Protein AF-A0A447T9P2-F1 (afdb_monomer)

Organism: Chromobacterium violaceum (NCBI:txid536)

Secondary structure (DSSP, 8-state):
-HHHHHHHHHHHHHHH-HHHHHHHHHHH-TT--HHHHHHHHHHHHHHHHHHHHHHHHHHHHHHHHTT--HHHHHHHHHHHHHHHHHHHHH---------THHHHHTTS-----S-TTTHHHH---PPPP-

pLDDT: mean 77.53, std 21.06, range [37.56, 96.88]

Structure (mmCIF, N/CA/C/O backbone):
data_AF-A0A447T9P2-F1
#
_entry.id   AF-A0A447T9P2-F1
#
loop_
_atom_site.group_PDB
_atom_site.id
_atom_site.type_symbol
_atom_site.label_atom_id
_atom_site.label_alt_id
_atom_site.label_comp_id
_atom_site.label_asym_id
_atom_site.label_entity_id
_atom_site.label_seq_id
_atom_site.pdbx_PDB_ins_code
_atom_site.Cartn_x
_atom_site.Cartn_y
_atom_site.Cartn_z
_atom_site.occupancy
_atom_site.B_iso_or_equiv
_atom_site.auth_seq_id
_atom_site.auth_comp_id
_atom_site.auth_asym_id
_atom_site.auth_atom_id
_atom_site.pdbx_PDB_model_num
ATOM 1 N N . MET A 1 1 ? 19.357 15.518 -4.135 1.00 68.50 1 MET A N 1
ATOM 2 C CA . MET A 1 1 ? 19.076 14.566 -3.040 1.00 68.50 1 MET A CA 1
ATOM 3 C C . MET A 1 1 ? 17.792 14.921 -2.290 1.00 68.50 1 MET A C 1
ATOM 5 O O . MET A 1 1 ? 16.886 14.104 -2.285 1.00 68.50 1 MET A O 1
ATOM 9 N N . GLU A 1 2 ? 17.640 16.134 -1.742 1.00 80.88 2 GLU A N 1
ATOM 10 C CA . GLU A 1 2 ? 16.427 16.513 -0.979 1.00 80.88 2 GLU A CA 1
ATOM 11 C C . GLU A 1 2 ? 15.119 16.446 -1.792 1.00 80.88 2 GLU A C 1
ATOM 13 O O . GLU A 1 2 ? 14.130 15.869 -1.343 1.00 80.88 2 GLU A O 1
ATOM 18 N N . ILE A 1 3 ? 15.126 16.951 -3.032 1.00 89.94 3 ILE A N 1
ATOM 19 C CA . ILE A 1 3 ? 13.946 16.941 -3.921 1.00 89.94 3 ILE A CA 1
ATOM 20 C C . ILE A 1 3 ? 13.493 15.511 -4.263 1.00 89.94 3 ILE A C 1
ATOM 22 O O . ILE A 1 3 ? 12.313 15.255 -4.489 1.00 89.94 3 ILE A O 1
ATOM 26 N N . GLU A 1 4 ? 14.424 14.564 -4.310 1.00 89.44 4 GLU A N 1
ATOM 27 C CA . GLU A 1 4 ? 14.151 13.183 -4.712 1.00 89.44 4 GLU A CA 1
ATOM 28 C C . GLU A 1 4 ? 13.461 12.398 -3.598 1.00 89.44 4 GLU A C 1
ATOM 30 O O . GLU A 1 4 ? 12.460 11.725 -3.836 1.00 89.44 4 GLU A O 1
ATOM 35 N N . ILE A 1 5 ? 13.909 12.604 -2.358 1.00 89.12 5 ILE A N 1
ATOM 36 C CA . ILE A 1 5 ? 13.244 12.077 -1.163 1.00 89.12 5 ILE A CA 1
ATOM 37 C C . ILE A 1 5 ? 11.827 12.649 -1.054 1.00 89.12 5 ILE A C 1
ATOM 39 O O . ILE A 1 5 ? 10.884 11.899 -0.808 1.00 89.12 5 ILE A O 1
ATOM 43 N N . ALA A 1 6 ? 11.649 13.951 -1.307 1.00 93.19 6 ALA A N 1
ATOM 44 C CA . ALA A 1 6 ? 10.330 14.577 -1.293 1.00 93.19 6 ALA A CA 1
ATOM 45 C C . ALA A 1 6 ? 9.382 13.965 -2.340 1.00 93.19 6 ALA A C 1
ATOM 47 O O . ALA A 1 6 ? 8.230 13.673 -2.028 1.00 93.19 6 ALA A O 1
ATOM 48 N N . LYS A 1 7 ? 9.862 13.703 -3.564 1.00 91.50 7 LYS A N 1
ATOM 49 C CA . LYS A 1 7 ? 9.068 13.043 -4.615 1.00 91.50 7 LYS A CA 1
ATOM 50 C C . LYS A 1 7 ? 8.628 11.638 -4.210 1.00 91.50 7 LYS A C 1
ATOM 52 O O . LYS A 1 7 ? 7.454 11.310 -4.363 1.00 91.50 7 LYS A O 1
ATOM 57 N N . ILE A 1 8 ? 9.544 10.829 -3.674 1.00 89.69 8 ILE A N 1
ATOM 58 C CA . ILE A 1 8 ? 9.236 9.470 -3.205 1.00 89.69 8 ILE A CA 1
ATOM 59 C C . ILE A 1 8 ? 8.226 9.523 -2.055 1.00 89.69 8 ILE A C 1
ATOM 61 O O . ILE A 1 8 ? 7.257 8.768 -2.048 1.00 89.69 8 ILE A O 1
ATOM 65 N N . PHE A 1 9 ? 8.406 10.449 -1.114 1.00 89.94 9 PHE A N 1
ATOM 66 C CA . PHE A 1 9 ? 7.490 10.633 0.005 1.00 89.94 9 PHE A CA 1
ATOM 67 C C . PHE A 1 9 ? 6.081 11.023 -0.456 1.00 89.94 9 PHE A C 1
ATOM 69 O O . PHE A 1 9 ? 5.102 10.415 -0.025 1.00 89.94 9 PHE A O 1
ATOM 76 N N . ILE A 1 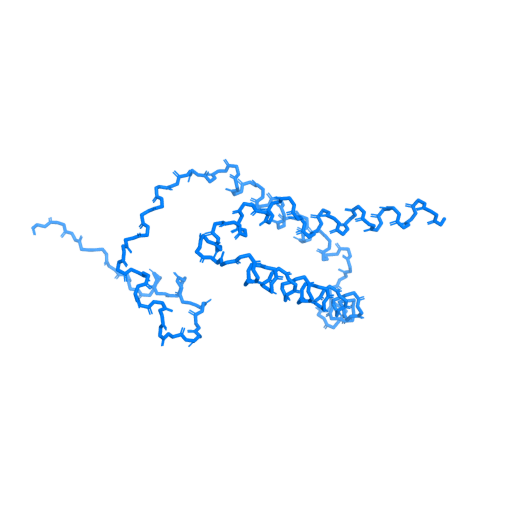10 ? 5.967 11.990 -1.371 1.00 92.88 10 ILE A N 1
ATOM 77 C CA . ILE A 1 10 ? 4.680 12.406 -1.944 1.00 92.88 10 ILE A CA 1
ATOM 78 C C . ILE A 1 10 ? 4.031 11.239 -2.697 1.00 92.88 10 ILE A C 1
ATOM 80 O O . ILE A 1 10 ? 2.844 10.981 -2.507 1.00 92.88 10 ILE A O 1
ATOM 84 N N . ALA A 1 11 ? 4.796 10.498 -3.504 1.00 89.62 11 ALA A N 1
ATOM 85 C CA . ALA A 1 11 ? 4.290 9.331 -4.221 1.00 89.62 11 ALA A CA 1
ATOM 86 C C . ALA A 1 11 ? 3.751 8.256 -3.263 1.00 89.62 11 ALA A C 1
ATOM 88 O O . ALA A 1 11 ? 2.660 7.732 -3.483 1.00 89.62 11 ALA A O 1
ATOM 89 N N . LEU A 1 12 ? 4.464 7.973 -2.168 1.00 90.06 12 LEU A N 1
ATOM 90 C CA . LEU A 1 12 ? 4.006 7.047 -1.130 1.00 90.06 12 LEU A CA 1
ATOM 91 C C . LEU A 1 12 ? 2.749 7.551 -0.410 1.00 90.06 12 LEU A C 1
ATOM 93 O O . LEU A 1 12 ? 1.845 6.759 -0.153 1.00 90.06 12 LEU A O 1
ATOM 97 N N . LEU A 1 13 ? 2.655 8.851 -0.117 1.00 90.31 13 LEU A N 1
ATOM 98 C CA . LEU A 1 13 ? 1.470 9.444 0.508 1.00 90.31 13 LEU A CA 1
ATOM 99 C C . LEU A 1 13 ? 0.230 9.278 -0.381 1.00 90.31 13 LEU A C 1
ATOM 101 O O . LEU A 1 13 ? -0.830 8.881 0.104 1.00 90.31 13 LEU A O 1
ATOM 105 N N . VAL A 1 14 ? 0.377 9.549 -1.679 1.00 89.25 14 VAL A N 1
ATOM 106 C CA . VAL A 1 14 ? -0.690 9.370 -2.671 1.00 89.25 14 VAL A CA 1
ATOM 107 C C . VAL A 1 14 ? -1.067 7.893 -2.802 1.00 89.25 14 VAL A C 1
ATOM 109 O O . VAL A 1 14 ? -2.252 7.574 -2.814 1.00 89.25 14 VAL A O 1
ATOM 112 N N . LEU A 1 15 ? -0.079 6.994 -2.839 1.00 86.50 15 LEU A N 1
ATOM 113 C CA . LEU A 1 15 ? -0.289 5.550 -2.963 1.00 86.50 15 LEU A CA 1
ATOM 114 C C . LEU A 1 15 ? -1.042 4.958 -1.763 1.00 86.50 15 LEU A C 1
ATOM 116 O O . LEU A 1 15 ? -1.974 4.181 -1.943 1.00 86.50 15 LEU A O 1
ATOM 120 N N . VAL A 1 16 ? -0.639 5.312 -0.540 1.00 90.06 16 VAL A N 1
ATOM 121 C CA . VAL A 1 16 ? -1.263 4.804 0.694 1.00 90.06 16 VAL A CA 1
ATOM 122 C C . VAL A 1 16 ? -2.623 5.455 0.943 1.00 90.06 16 VAL A C 1
ATOM 124 O O . VAL A 1 16 ? -3.490 4.841 1.560 1.00 90.06 16 VAL A O 1
ATOM 127 N N . ASN A 1 17 ? -2.819 6.689 0.467 1.00 90.94 17 ASN A N 1
ATOM 128 C CA . ASN A 1 17 ? -4.040 7.472 0.641 1.00 90.94 17 ASN A CA 1
ATOM 129 C C . ASN A 1 17 ? -4.561 7.467 2.099 1.00 90.94 17 ASN A C 1
ATOM 131 O O . ASN A 1 17 ? -5.692 7.043 2.371 1.00 90.94 17 ASN A O 1
ATOM 135 N N . PRO A 1 18 ? -3.759 7.948 3.070 1.00 88.44 18 PRO A N 1
ATOM 136 C CA . PRO A 1 18 ? -4.153 7.926 4.476 1.00 88.44 18 PRO A CA 1
ATOM 137 C C . PRO A 1 18 ? -5.428 8.740 4.730 1.00 88.44 18 PRO A C 1
ATOM 139 O O . PRO A 1 18 ? -6.232 8.360 5.575 1.00 88.44 18 PRO A O 1
ATOM 142 N N . LEU A 1 19 ? -5.653 9.823 3.975 1.00 89.06 19 LEU A N 1
ATOM 143 C CA . LEU A 1 19 ? -6.845 10.663 4.115 1.00 89.06 19 LEU A CA 1
ATOM 144 C C . LEU A 1 19 ? -8.125 9.919 3.719 1.00 89.06 19 LEU A C 1
ATOM 146 O O . LEU A 1 19 ? -9.110 9.979 4.452 1.00 89.06 19 LEU A O 1
ATOM 150 N N . GLY A 1 20 ? -8.103 9.171 2.611 1.00 85.94 20 GLY A N 1
ATOM 151 C CA . GLY A 1 20 ? -9.224 8.319 2.208 1.00 85.94 20 GLY A CA 1
ATOM 152 C C . GLY A 1 20 ? -9.455 7.139 3.156 1.00 85.94 20 GLY A C 1
ATOM 153 O O . GLY A 1 20 ? -10.591 6.706 3.338 1.00 85.94 20 GLY A O 1
ATOM 154 N N . ALA A 1 21 ? -8.400 6.653 3.815 1.00 88.06 21 ALA A N 1
ATOM 155 C CA . ALA A 1 21 ? -8.497 5.554 4.769 1.00 88.06 21 ALA A CA 1
ATOM 156 C C . ALA A 1 21 ? -9.167 5.951 6.098 1.00 88.06 21 ALA A C 1
ATOM 158 O O . ALA A 1 21 ? -9.779 5.096 6.732 1.00 88.06 21 ALA A O 1
ATOM 159 N N . ILE A 1 22 ? -9.101 7.221 6.524 1.00 90.31 22 ILE A N 1
ATOM 160 C CA . ILE A 1 22 ? -9.685 7.692 7.796 1.00 90.31 22 ILE A CA 1
ATOM 161 C C . ILE A 1 22 ? -11.194 7.398 7.919 1.00 90.31 22 ILE A C 1
ATOM 163 O O . ILE A 1 22 ? -11.576 6.756 8.901 1.00 90.31 22 ILE A O 1
ATOM 167 N N . PRO A 1 23 ? -12.076 7.829 6.992 1.00 86.56 23 PRO A N 1
ATOM 168 C CA . PRO A 1 23 ? -13.513 7.582 7.124 1.00 86.56 23 PRO A CA 1
ATOM 169 C C . PRO A 1 23 ? -13.854 6.089 7.059 1.00 86.56 23 PRO A C 1
ATOM 171 O O . PRO A 1 23 ? -14.705 5.624 7.816 1.00 86.56 23 PRO A O 1
ATOM 174 N N . ILE A 1 24 ? -13.143 5.322 6.224 1.00 87.25 24 ILE A N 1
ATOM 175 C CA . ILE A 1 24 ? -13.287 3.862 6.147 1.00 87.25 24 ILE A CA 1
ATOM 176 C C . ILE A 1 24 ? -12.917 3.241 7.496 1.00 87.25 24 ILE A C 1
ATOM 178 O O . ILE A 1 24 ? -13.702 2.488 8.066 1.00 87.25 24 ILE A O 1
ATOM 182 N N . PHE A 1 25 ? -11.768 3.614 8.054 1.00 88.31 25 PHE A N 1
ATOM 183 C CA . PHE A 1 25 ? -11.298 3.128 9.344 1.00 88.31 25 PHE A CA 1
ATOM 184 C C . PHE A 1 25 ? -12.294 3.441 10.467 1.00 88.31 25 PHE A C 1
ATOM 186 O O . PHE A 1 25 ? -12.669 2.542 11.212 1.00 88.31 25 PHE A O 1
A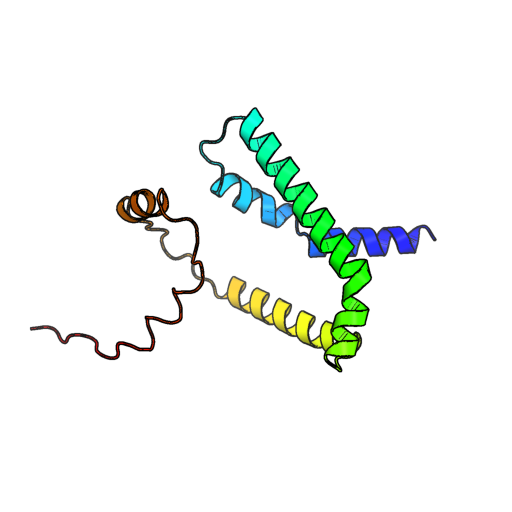TOM 193 N N . ILE A 1 26 ? -12.796 4.680 10.543 1.00 88.00 26 ILE A N 1
ATOM 194 C CA . ILE A 1 26 ? -13.815 5.075 11.529 1.00 88.00 26 ILE A CA 1
ATOM 195 C C . ILE A 1 26 ? -15.090 4.233 11.368 1.00 88.00 26 ILE A C 1
ATOM 197 O O . ILE A 1 26 ? -15.641 3.773 12.367 1.00 88.00 26 ILE A O 1
ATOM 201 N N . SER A 1 27 ? -15.534 3.988 10.130 1.00 87.50 27 SER A N 1
ATOM 202 C CA . SER A 1 27 ? -16.730 3.178 9.852 1.00 87.50 27 SER A CA 1
ATOM 203 C C . SER A 1 27 ? -16.575 1.699 10.231 1.00 87.50 27 SER A C 1
ATOM 205 O O . SER A 1 27 ? -17.565 1.046 10.559 1.00 87.50 27 SER A O 1
ATOM 207 N N . LEU A 1 28 ? -15.341 1.183 10.218 1.00 85.50 28 LEU A N 1
ATOM 208 C CA . LEU A 1 28 ? -15.007 -0.202 10.560 1.00 85.50 28 LEU A CA 1
ATOM 209 C C . LEU A 1 28 ? -14.711 -0.399 12.052 1.00 85.50 28 LEU A C 1
ATOM 211 O O . LEU A 1 28 ? -14.781 -1.526 12.537 1.00 85.50 28 LEU A O 1
ATOM 215 N N . THR A 1 29 ? -14.432 0.673 12.800 1.00 89.81 29 THR A N 1
ATOM 216 C CA . THR A 1 29 ? -14.177 0.620 14.249 1.00 89.81 29 THR A CA 1
ATOM 217 C C . THR A 1 29 ? -15.198 1.412 15.089 1.00 89.81 29 THR A C 1
ATOM 219 O O . THR A 1 29 ? -14.779 2.163 15.972 1.00 89.81 29 THR A O 1
ATOM 222 N N . PRO A 1 30 ? -16.526 1.291 14.871 1.00 85.31 30 PRO A N 1
ATOM 223 C CA . PRO A 1 30 ? -17.516 2.120 15.568 1.00 85.31 30 PRO A CA 1
ATOM 224 C C . PRO A 1 30 ? -17.623 1.809 17.069 1.00 85.31 30 PRO A C 1
ATOM 226 O O . PRO A 1 30 ? -17.964 2.691 17.848 1.00 85.31 30 PRO A O 1
ATOM 229 N N . ASN A 1 31 ? -17.301 0.575 17.473 1.00 87.44 31 ASN A N 1
ATOM 230 C CA . ASN A 1 31 ? -17.429 0.095 18.855 1.00 87.44 31 ASN A CA 1
ATOM 231 C C . ASN A 1 31 ? -16.076 -0.176 19.537 1.00 87.44 31 ASN A C 1
ATOM 233 O O . ASN A 1 31 ? -16.052 -0.662 20.663 1.00 87.44 31 ASN A O 1
ATOM 237 N N . ALA A 1 32 ? -14.955 0.096 18.863 1.00 87.06 32 ALA A N 1
ATOM 238 C CA . ALA A 1 32 ? -13.633 -0.177 19.418 1.00 87.06 32 ALA A CA 1
ATOM 239 C C . ALA A 1 32 ? -13.268 0.877 20.475 1.00 87.06 32 ALA A C 1
ATOM 241 O O . ALA A 1 32 ? -13.340 2.083 20.215 1.00 87.06 32 ALA A O 1
ATOM 242 N N . GLY A 1 33 ? -12.813 0.428 21.648 1.00 91.94 33 GLY A N 1
ATOM 243 C CA . GLY A 1 33 ? -12.229 1.316 22.656 1.00 91.94 33 GLY A CA 1
ATOM 244 C C . GLY A 1 33 ? -10.950 2.001 22.148 1.00 91.94 33 GLY A C 1
ATOM 245 O O . GLY A 1 33 ? -10.353 1.576 21.158 1.00 91.94 33 GLY A O 1
ATOM 246 N N . GLN A 1 34 ? -10.483 3.057 22.827 1.00 90.44 34 GLN A N 1
ATOM 247 C CA . GLN A 1 34 ? -9.287 3.802 22.387 1.00 90.44 34 GLN A CA 1
ATOM 248 C C . GLN A 1 34 ? -8.035 2.918 22.259 1.00 90.44 34 GLN A C 1
ATOM 250 O O . GLN A 1 34 ? -7.268 3.056 21.304 1.00 90.44 34 GLN A O 1
ATOM 255 N N . GLU A 1 35 ? -7.840 1.996 23.202 1.00 92.00 35 GLU A N 1
ATOM 256 C CA . GLU A 1 35 ? -6.695 1.085 23.207 1.00 92.00 35 GLU A CA 1
ATOM 257 C C . GLU A 1 35 ? -6.757 0.082 22.046 1.00 92.00 35 GLU A C 1
ATOM 259 O O . GLU A 1 35 ? -5.784 -0.088 21.307 1.00 92.00 35 GLU A O 1
ATOM 264 N N . GLU A 1 36 ? -7.928 -0.515 21.820 1.00 90.44 36 GLU A N 1
ATOM 265 C CA . GLU A 1 36 ? -8.164 -1.446 20.718 1.00 90.44 36 GLU A CA 1
ATOM 266 C C . GLU A 1 36 ? -8.008 -0.755 19.361 1.00 90.44 36 GLU A C 1
ATOM 268 O O . GLU A 1 36 ? -7.296 -1.246 18.486 1.00 90.44 36 GLU A O 1
ATOM 273 N N . ARG A 1 37 ? -8.567 0.449 19.207 1.00 91.38 37 ARG A N 1
ATOM 274 C CA . ARG A 1 37 ? -8.425 1.260 17.994 1.00 91.38 37 ARG A CA 1
ATOM 275 C C . ARG A 1 37 ? -6.959 1.580 17.690 1.00 91.38 37 ARG A C 1
ATOM 277 O O . ARG A 1 37 ? -6.543 1.505 16.532 1.00 91.38 37 ARG A O 1
ATOM 284 N N . ARG A 1 38 ? -6.147 1.888 18.710 1.00 92.44 38 ARG A N 1
ATOM 285 C CA . ARG A 1 38 ? -4.699 2.116 18.553 1.00 92.44 38 ARG A CA 1
ATOM 286 C C . ARG A 1 38 ? -3.959 0.835 18.168 1.00 92.44 38 ARG A C 1
ATOM 288 O O 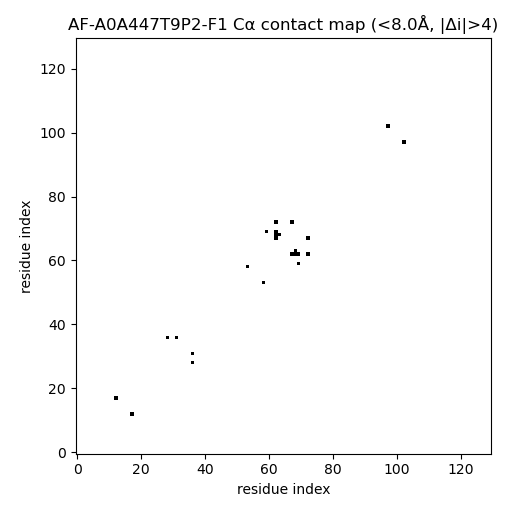. ARG A 1 38 ? -3.051 0.891 17.338 1.00 92.44 38 ARG A O 1
ATOM 295 N N . LYS A 1 39 ? -4.349 -0.309 18.737 1.00 93.56 39 LYS A N 1
ATOM 296 C CA . LYS A 1 39 ? -3.794 -1.620 18.382 1.00 93.56 39 LYS A CA 1
ATOM 297 C C . LYS A 1 39 ? -4.088 -1.965 16.923 1.00 93.56 39 LYS A C 1
ATOM 299 O O . LYS A 1 39 ? -3.148 -2.270 16.195 1.00 93.56 39 LYS A O 1
ATOM 304 N N . ILE A 1 40 ? -5.341 -1.826 16.483 1.00 91.62 40 ILE A N 1
ATOM 305 C CA . ILE A 1 40 ? -5.747 -2.051 15.087 1.00 91.62 40 ILE A CA 1
ATOM 306 C C . ILE A 1 40 ? -4.938 -1.140 14.161 1.00 91.62 40 ILE A C 1
ATOM 308 O O . ILE A 1 40 ? -4.282 -1.638 13.252 1.00 91.62 40 ILE A O 1
ATOM 312 N N . ALA A 1 41 ? -4.892 0.168 14.433 1.00 91.75 41 ALA A N 1
ATOM 313 C CA . ALA A 1 41 ? -4.136 1.114 13.612 1.00 91.75 41 ALA A CA 1
ATOM 314 C C . ALA A 1 41 ? -2.647 0.741 13.500 1.00 91.75 41 ALA A C 1
ATOM 316 O O . ALA A 1 41 ? -2.081 0.779 12.408 1.00 91.75 41 ALA A O 1
ATOM 317 N N . LYS A 1 42 ? -2.012 0.334 14.609 1.00 94.94 42 LYS A N 1
ATOM 318 C CA . LYS A 1 42 ? -0.605 -0.088 14.617 1.00 94.94 42 LYS A CA 1
ATOM 319 C C . LYS A 1 42 ? -0.394 -1.368 13.810 1.00 94.94 42 LYS A C 1
ATOM 321 O O . LYS A 1 42 ? 0.540 -1.429 13.016 1.00 94.94 42 LYS A O 1
ATOM 326 N N . THR A 1 43 ? -1.253 -2.369 13.986 1.00 94.06 43 THR A N 1
ATOM 327 C CA . THR A 1 43 ? -1.181 -3.622 13.226 1.00 94.06 43 THR A CA 1
ATOM 328 C C . THR A 1 43 ? -1.372 -3.370 11.733 1.00 94.06 43 THR A C 1
ATOM 330 O O . THR A 1 43 ? -0.579 -3.865 10.935 1.00 94.06 43 THR A O 1
ATOM 333 N N . THR A 1 44 ? -2.353 -2.549 11.349 1.00 92.38 44 THR A N 1
ATOM 334 C CA . THR A 1 44 ? -2.574 -2.157 9.951 1.00 92.38 44 THR A CA 1
ATOM 335 C C . THR A 1 44 ? -1.367 -1.417 9.382 1.00 92.38 44 THR A C 1
ATOM 337 O O . THR A 1 44 ? -0.905 -1.766 8.301 1.00 92.38 44 THR A O 1
ATOM 340 N N . ALA A 1 45 ? -0.807 -0.445 10.108 1.00 92.38 45 ALA A N 1
ATOM 341 C CA . ALA A 1 45 ? 0.364 0.303 9.655 1.00 92.38 45 ALA A CA 1
ATOM 342 C C . ALA A 1 45 ? 1.585 -0.606 9.434 1.00 92.38 45 ALA A C 1
ATOM 344 O O . ALA A 1 45 ? 2.263 -0.483 8.417 1.00 92.38 45 ALA A O 1
ATOM 345 N N . ILE A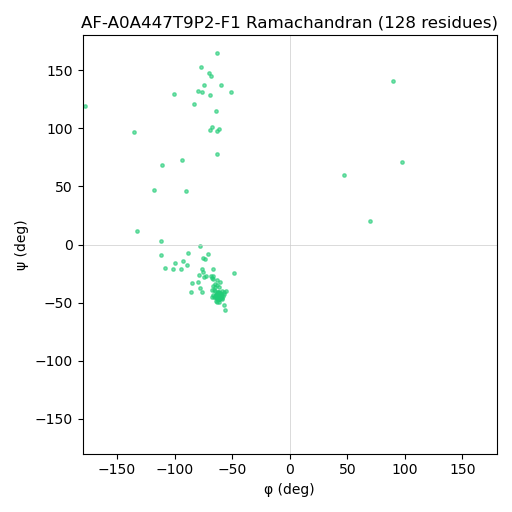 1 46 ? 1.835 -1.549 10.349 1.00 95.88 46 ILE A N 1
ATOM 346 C CA . ILE A 1 46 ? 2.924 -2.526 10.213 1.00 95.88 46 ILE A CA 1
ATOM 347 C C . ILE A 1 46 ? 2.681 -3.444 9.013 1.00 95.88 46 ILE A C 1
ATOM 349 O O . ILE A 1 46 ? 3.597 -3.662 8.226 1.00 95.88 46 ILE A O 1
ATOM 353 N N . ALA A 1 47 ? 1.459 -3.953 8.838 1.00 94.75 47 ALA A N 1
ATOM 354 C CA . ALA A 1 47 ? 1.122 -4.810 7.705 1.00 94.75 47 ALA A CA 1
ATOM 355 C C . ALA A 1 47 ? 1.335 -4.086 6.366 1.00 94.75 47 ALA A C 1
ATOM 357 O O . ALA A 1 47 ? 1.979 -4.627 5.470 1.00 94.75 47 ALA A O 1
ATOM 358 N N . VAL A 1 48 ? 0.864 -2.839 6.253 1.00 93.50 48 VAL A N 1
ATOM 359 C CA . VAL A 1 48 ? 1.079 -2.000 5.064 1.00 93.50 48 VAL A CA 1
ATOM 360 C C . VAL A 1 48 ? 2.570 -1.766 4.829 1.00 93.50 48 VAL A C 1
ATOM 362 O O . VAL A 1 48 ? 3.033 -1.943 3.706 1.00 93.50 48 VAL A O 1
ATOM 365 N N . ALA A 1 49 ? 3.340 -1.435 5.870 1.00 92.88 49 ALA A N 1
ATOM 366 C CA . ALA A 1 49 ? 4.782 -1.240 5.749 1.00 92.88 49 ALA A CA 1
ATOM 367 C C . ALA A 1 49 ? 5.490 -2.504 5.238 1.00 92.88 49 ALA A C 1
ATOM 369 O O . ALA A 1 49 ? 6.285 -2.416 4.309 1.00 92.88 49 ALA A O 1
ATOM 370 N N . ILE A 1 50 ? 5.152 -3.682 5.775 1.00 95.94 50 ILE A N 1
ATOM 371 C CA . ILE A 1 50 ? 5.720 -4.964 5.333 1.00 95.94 50 ILE A CA 1
ATOM 372 C C . ILE A 1 50 ? 5.391 -5.230 3.863 1.00 95.94 50 ILE A C 1
ATOM 374 O O . ILE A 1 50 ? 6.286 -5.577 3.096 1.00 95.94 50 ILE A O 1
ATOM 378 N N . VAL A 1 51 ? 4.131 -5.049 3.454 1.00 94.06 51 VAL A N 1
ATOM 379 C CA . VAL A 1 51 ? 3.708 -5.266 2.062 1.00 94.06 51 VAL A CA 1
ATOM 380 C C . VAL A 1 51 ? 4.437 -4.313 1.116 1.00 94.06 51 VAL A C 1
ATOM 382 O O . VAL A 1 51 ? 4.954 -4.755 0.091 1.00 94.06 51 VAL A O 1
ATOM 385 N N . LEU A 1 52 ? 4.532 -3.027 1.468 1.00 91.81 52 LEU A N 1
ATOM 386 C CA . LEU A 1 52 ? 5.241 -2.035 0.660 1.00 91.81 52 LEU A CA 1
ATOM 387 C C . LEU A 1 52 ? 6.738 -2.338 0.573 1.00 91.81 52 LEU A C 1
ATOM 389 O O . LEU A 1 52 ? 7.295 -2.290 -0.519 1.00 91.81 52 LEU A O 1
ATOM 393 N N . SER A 1 53 ? 7.388 -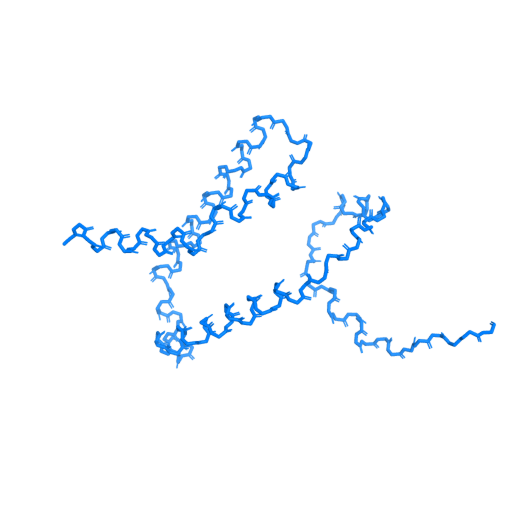2.690 1.685 1.00 93.12 53 SER A N 1
ATOM 394 C CA . SER A 1 53 ? 8.805 -3.068 1.694 1.00 93.12 53 SER A CA 1
ATOM 395 C C . SER A 1 53 ? 9.063 -4.328 0.872 1.00 93.12 53 SER A C 1
ATOM 397 O O . SER A 1 53 ? 10.013 -4.364 0.094 1.00 93.12 53 SER A O 1
ATOM 399 N N . LEU A 1 54 ? 8.205 -5.343 0.989 1.00 95.25 54 LEU A N 1
ATOM 400 C CA . LEU A 1 54 ? 8.327 -6.569 0.206 1.00 95.25 54 LEU A CA 1
ATOM 401 C C . LEU A 1 54 ? 8.160 -6.285 -1.289 1.00 95.25 54 LEU A C 1
ATOM 403 O O . LEU A 1 54 ? 8.965 -6.747 -2.093 1.00 95.25 54 LEU A O 1
ATOM 407 N N . PHE A 1 55 ? 7.155 -5.493 -1.666 1.00 91.00 55 PHE A N 1
ATOM 408 C CA . PHE A 1 55 ? 6.933 -5.118 -3.059 1.00 91.00 55 PHE A CA 1
ATOM 409 C C . PHE A 1 55 ? 8.062 -4.235 -3.605 1.00 91.00 55 PHE A C 1
ATOM 411 O O . PHE A 1 55 ? 8.460 -4.404 -4.752 1.00 91.00 55 PHE A O 1
ATOM 418 N N . ALA A 1 56 ? 8.634 -3.346 -2.791 1.00 89.88 56 ALA A N 1
ATOM 419 C CA . ALA A 1 56 ? 9.778 -2.529 -3.189 1.00 89.88 56 ALA A CA 1
ATOM 420 C C . ALA A 1 56 ? 11.025 -3.374 -3.501 1.00 89.88 56 ALA A C 1
ATOM 422 O O . ALA A 1 56 ? 11.776 -3.031 -4.408 1.00 89.88 56 ALA A O 1
ATOM 423 N N . VAL A 1 57 ? 11.235 -4.484 -2.784 1.00 94.31 57 VAL A N 1
ATOM 424 C CA . VAL A 1 57 ? 12.391 -5.375 -2.989 1.00 94.31 57 VAL A CA 1
ATOM 425 C C . VAL A 1 57 ? 12.136 -6.415 -4.085 1.00 94.31 57 VAL A C 1
ATOM 427 O O . VAL A 1 57 ? 13.026 -6.711 -4.878 1.00 94.31 57 VAL A O 1
ATOM 430 N N . VAL A 1 58 ? 10.934 -6.993 -4.137 1.00 94.75 58 VAL A N 1
ATOM 431 C CA . VAL A 1 58 ? 10.620 -8.158 -4.989 1.00 94.75 58 VAL A CA 1
ATOM 432 C C . VAL A 1 58 ? 9.859 -7.773 -6.260 1.00 94.75 58 VAL A C 1
ATOM 434 O O . VAL A 1 58 ? 9.876 -8.521 -7.236 1.00 94.75 58 VAL A O 1
ATOM 437 N N . GLY A 1 59 ? 9.197 -6.616 -6.283 1.00 91.12 59 GLY A N 1
ATOM 438 C CA . GLY A 1 59 ? 8.250 -6.231 -7.330 1.00 91.12 59 GLY A CA 1
ATOM 439 C C . GLY A 1 59 ? 8.855 -6.221 -8.729 1.00 91.12 59 GLY A C 1
ATOM 440 O O . GLY A 1 59 ? 8.263 -6.783 -9.646 1.00 91.12 59 GLY A O 1
ATOM 441 N N . GLU A 1 60 ? 10.056 -5.667 -8.904 1.00 92.88 60 GLU A N 1
ATOM 442 C CA . GLU A 1 60 ? 10.722 -5.669 -10.212 1.00 92.88 60 GLU A CA 1
ATOM 443 C C . GLU A 1 60 ? 11.029 -7.093 -10.695 1.00 92.88 60 GLU A C 1
ATOM 445 O O . GLU A 1 60 ? 10.745 -7.437 -11.843 1.00 92.88 60 GLU A O 1
ATOM 450 N N . THR A 1 61 ? 11.567 -7.938 -9.816 1.00 94.06 61 THR A N 1
ATOM 451 C CA . THR A 1 61 ? 11.872 -9.340 -10.125 1.00 94.06 61 THR A CA 1
ATOM 452 C C . THR A 1 61 ? 10.610 -10.108 -10.503 1.00 94.06 61 THR A C 1
ATOM 454 O O . THR A 1 61 ? 10.619 -10.867 -11.471 1.00 94.06 61 THR A O 1
ATOM 457 N N . LEU A 1 62 ? 9.509 -9.873 -9.786 1.00 93.81 62 LEU A N 1
ATOM 458 C CA . LEU A 1 62 ? 8.216 -10.484 -10.075 1.00 93.81 62 LEU A CA 1
ATOM 459 C C . LEU A 1 62 ? 7.688 -10.061 -11.452 1.00 93.81 62 LEU A C 1
ATOM 461 O O . LEU A 1 62 ? 7.253 -10.908 -12.228 1.00 93.81 62 LEU A O 1
ATOM 465 N N . LEU A 1 63 ? 7.765 -8.770 -11.788 1.00 93.81 63 LEU A N 1
ATOM 466 C CA . LEU A 1 63 ? 7.353 -8.268 -13.102 1.00 93.81 63 LEU A CA 1
ATOM 467 C C . LEU A 1 63 ? 8.205 -8.863 -14.226 1.00 93.81 63 LEU A C 1
ATOM 469 O O . LEU A 1 63 ? 7.658 -9.333 -15.223 1.00 93.81 63 LEU A O 1
ATOM 473 N N . ARG A 1 64 ? 9.529 -8.923 -14.041 1.00 93.50 64 ARG A N 1
ATOM 474 C CA . ARG A 1 64 ? 10.449 -9.547 -15.002 1.00 93.50 64 ARG A CA 1
ATOM 475 C C . ARG A 1 64 ? 10.146 -11.032 -15.201 1.00 93.50 64 ARG A C 1
ATOM 477 O O . ARG A 1 64 ? 10.154 -11.490 -16.338 1.00 93.50 64 ARG A O 1
ATOM 484 N N . PHE A 1 65 ? 9.833 -11.763 -14.130 1.00 95.44 65 PHE A N 1
ATOM 485 C CA . PHE A 1 65 ? 9.422 -13.170 -14.201 1.00 95.44 65 PHE A CA 1
ATOM 486 C C . PHE A 1 65 ? 8.137 -13.363 -15.020 1.00 95.44 65 PHE A C 1
ATOM 488 O O . PHE A 1 65 ? 8.023 -14.322 -15.777 1.00 95.44 65 PHE A O 1
ATOM 495 N N . LEU A 1 66 ? 7.197 -12.421 -14.924 1.00 93.25 66 LEU A N 1
ATOM 496 C CA . LEU A 1 66 ? 5.972 -12.401 -15.728 1.00 93.25 66 LEU A CA 1
ATOM 497 C C . LEU A 1 66 ? 6.185 -11.892 -17.167 1.00 93.25 66 LEU A C 1
ATOM 499 O O . LEU A 1 66 ? 5.229 -11.833 -17.936 1.00 93.25 66 LEU A O 1
ATOM 503 N N . GLY A 1 67 ? 7.406 -11.494 -17.542 1.00 93.94 67 GLY A N 1
ATOM 504 C CA . GLY A 1 67 ? 7.696 -10.883 -18.842 1.00 93.94 67 GLY A CA 1
ATOM 505 C C . GLY A 1 67 ? 7.119 -9.471 -19.005 1.00 93.94 67 GLY A C 1
ATOM 506 O O . GLY A 1 67 ? 6.950 -8.998 -20.127 1.00 93.94 67 GLY A O 1
ATOM 507 N N . ILE A 1 68 ? 6.799 -8.789 -17.902 1.00 95.19 68 ILE A N 1
ATOM 508 C CA . ILE A 1 68 ? 6.178 -7.461 -17.885 1.00 95.19 68 ILE A CA 1
ATOM 509 C C . ILE A 1 68 ? 7.249 -6.401 -17.617 1.00 95.19 68 ILE A C 1
ATOM 511 O O . ILE A 1 68 ? 8.004 -6.478 -16.649 1.00 95.19 68 ILE A O 1
ATOM 515 N N . SER A 1 69 ? 7.295 -5.365 -18.457 1.00 94.75 69 SER A N 1
ATOM 516 C CA . SER A 1 69 ? 8.166 -4.212 -18.213 1.00 94.75 69 SER A CA 1
ATOM 517 C C . SER A 1 69 ? 7.581 -3.284 -17.142 1.00 94.75 69 SER A C 1
ATOM 519 O O . SER A 1 69 ? 6.360 -3.164 -17.008 1.00 94.75 69 SER A O 1
ATOM 521 N N . ILE A 1 70 ? 8.441 -2.555 -16.423 1.00 92.50 70 ILE A N 1
ATOM 522 C CA . ILE A 1 70 ? 8.004 -1.534 -15.453 1.00 92.50 70 ILE A CA 1
ATOM 523 C C . ILE A 1 70 ? 7.083 -0.505 -16.131 1.00 92.50 70 ILE A C 1
ATOM 525 O O . ILE A 1 70 ? 6.058 -0.133 -15.564 1.00 92.50 70 ILE A O 1
ATOM 529 N N . GLY A 1 71 ? 7.397 -0.099 -17.367 1.00 94.81 71 GLY A N 1
ATOM 530 C CA . GLY A 1 71 ? 6.561 0.822 -18.141 1.00 94.81 71 GLY A CA 1
ATOM 531 C C . GLY A 1 71 ? 5.173 0.248 -18.441 1.00 94.81 71 GLY A C 1
ATOM 532 O O . GLY A 1 71 ? 4.168 0.922 -18.236 1.00 94.81 71 GLY A O 1
ATOM 533 N N . SER A 1 72 ? 5.093 -1.023 -18.847 1.00 95.00 72 SER A N 1
ATOM 534 C CA . SER A 1 72 ? 3.816 -1.714 -19.078 1.00 95.00 72 SER A CA 1
ATOM 535 C C . SER A 1 72 ? 2.975 -1.795 -17.801 1.00 95.00 72 SER A C 1
ATOM 537 O O . SER A 1 72 ? 1.769 -1.554 -17.843 1.00 95.00 72 SER A O 1
ATOM 539 N N . PHE A 1 73 ? 3.611 -2.080 -16.659 1.00 93.00 73 PHE A N 1
ATOM 540 C CA . PHE A 1 73 ? 2.944 -2.099 -15.358 1.00 93.00 73 PHE A CA 1
ATOM 541 C C . PHE A 1 73 ? 2.411 -0.714 -14.965 1.00 93.00 73 PHE A C 1
ATOM 543 O O . PHE A 1 73 ? 1.269 -0.603 -14.525 1.00 93.00 73 PHE A O 1
ATOM 550 N N . GLN A 1 74 ? 3.191 0.351 -15.178 1.00 92.81 74 GLN A N 1
ATOM 551 C CA . GLN A 1 74 ? 2.765 1.730 -14.913 1.00 92.81 74 GLN A CA 1
ATOM 552 C C . GLN A 1 74 ? 1.570 2.148 -15.778 1.00 92.81 74 GLN A C 1
ATOM 554 O O . GLN A 1 74 ? 0.626 2.741 -15.259 1.00 92.81 74 GLN A O 1
ATOM 559 N N . VAL A 1 75 ? 1.572 1.808 -17.071 1.00 96.44 75 VAL A N 1
ATOM 560 C CA . VAL A 1 75 ? 0.442 2.096 -17.971 1.00 96.44 75 VAL A CA 1
ATOM 561 C C . VAL A 1 75 ? -0.808 1.331 -17.533 1.00 96.44 75 VAL A C 1
ATOM 563 O O . VAL A 1 75 ? -1.869 1.934 -17.383 1.00 96.44 75 VAL A O 1
ATOM 566 N N . GLY A 1 76 ? -0.691 0.026 -17.266 1.00 95.25 76 GLY A N 1
ATOM 567 C CA . GLY A 1 76 ? -1.813 -0.792 -16.796 1.00 95.25 76 GLY A CA 1
ATOM 568 C C . GLY A 1 76 ? -2.374 -0.310 -15.456 1.00 95.25 76 GLY A C 1
ATOM 569 O O . GLY A 1 76 ? -3.587 -0.173 -15.303 1.00 95.25 76 GLY A O 1
ATOM 570 N N . GLY A 1 77 ? -1.496 0.024 -14.508 1.00 92.06 77 GLY A N 1
ATOM 571 C CA . GLY A 1 77 ? -1.872 0.608 -13.223 1.00 92.06 77 GLY A CA 1
ATOM 572 C C . GLY A 1 77 ? -2.558 1.967 -13.375 1.00 92.06 77 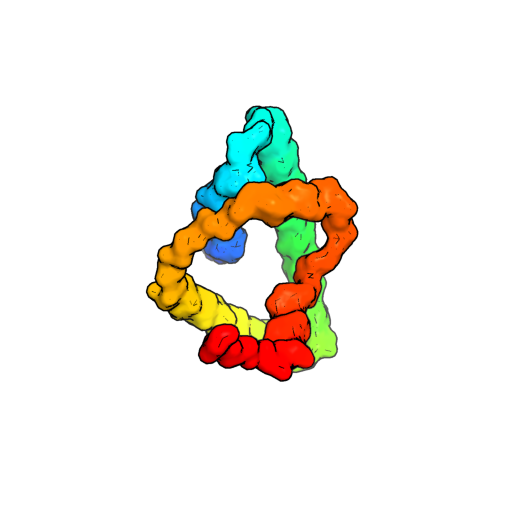GLY A C 1
ATOM 573 O O . GLY A 1 77 ? -3.582 2.208 -12.743 1.00 92.06 77 GLY A O 1
ATOM 574 N N . GLY A 1 78 ? -2.056 2.832 -14.260 1.00 92.75 78 GLY A N 1
ATOM 575 C CA . GLY A 1 78 ? -2.676 4.123 -14.565 1.00 92.75 78 GLY A CA 1
ATOM 576 C C . GLY A 1 78 ? -4.085 3.978 -15.146 1.00 92.75 78 GLY A C 1
ATOM 577 O O . GLY A 1 78 ? -5.007 4.659 -14.697 1.00 92.75 78 GLY A O 1
ATOM 578 N N . ILE A 1 79 ? -4.278 3.039 -16.079 1.00 96.88 79 ILE A N 1
ATOM 579 C CA . ILE A 1 79 ? -5.602 2.710 -16.626 1.00 96.88 79 ILE A CA 1
ATOM 580 C C . ILE A 1 79 ? -6.524 2.202 -15.514 1.00 96.88 79 ILE A C 1
ATOM 582 O O . ILE A 1 79 ? -7.655 2.667 -15.406 1.00 96.88 79 ILE A O 1
ATOM 586 N N . LEU A 1 80 ? -6.049 1.298 -14.653 1.00 94.62 80 LEU A N 1
ATOM 587 C CA . LEU A 1 80 ? -6.838 0.780 -13.534 1.00 94.62 80 LEU A CA 1
ATOM 588 C C . LEU A 1 80 ? -7.292 1.902 -12.589 1.00 94.62 80 LEU A C 1
ATOM 590 O O . LEU A 1 80 ? -8.470 1.965 -12.243 1.00 94.62 80 LEU A O 1
ATOM 594 N N . VAL A 1 81 ? -6.394 2.815 -12.208 1.00 91.06 81 VAL A N 1
ATOM 595 C CA . VAL A 1 81 ? -6.738 3.965 -11.355 1.00 91.06 81 VAL A CA 1
ATOM 596 C C . VAL A 1 81 ? -7.752 4.879 -12.043 1.00 91.06 81 VAL A C 1
ATOM 598 O O . VAL A 1 81 ? -8.707 5.314 -11.402 1.00 91.06 81 VAL A O 1
ATOM 601 N N . MET A 1 82 ? -7.604 5.128 -13.347 1.00 94.56 82 MET A N 1
ATOM 602 C CA . MET A 1 82 ? -8.572 5.907 -14.123 1.00 94.56 82 MET A CA 1
ATOM 603 C C . MET A 1 82 ? -9.958 5.250 -14.124 1.00 94.56 82 MET A C 1
ATOM 605 O O . MET A 1 82 ? -10.961 5.925 -13.896 1.00 94.56 82 MET A O 1
ATOM 609 N N . LEU A 1 83 ? -10.025 3.931 -14.321 1.00 94.50 83 LEU A N 1
ATOM 610 C CA . LEU A 1 83 ? -11.279 3.179 -14.275 1.00 94.50 83 LEU A CA 1
ATOM 611 C C . LEU A 1 83 ? -11.923 3.226 -12.887 1.00 94.50 83 LEU A C 1
ATOM 613 O O . LEU A 1 83 ? -13.131 3.432 -12.788 1.00 94.50 83 LEU A O 1
ATOM 617 N N . ILE A 1 84 ? -11.131 3.098 -11.818 1.00 89.44 84 ILE A N 1
ATOM 618 C CA . ILE A 1 84 ? -11.616 3.251 -10.439 1.00 89.44 84 ILE A CA 1
ATOM 619 C C . ILE A 1 84 ? -12.174 4.661 -10.228 1.00 89.44 84 ILE A C 1
ATOM 621 O O . ILE A 1 84 ? -13.269 4.805 -9.691 1.00 89.44 84 ILE A O 1
ATOM 625 N N . ALA A 1 85 ? -11.473 5.703 -10.680 1.00 89.62 85 ALA A N 1
ATOM 626 C CA . ALA A 1 85 ? -11.936 7.082 -10.557 1.00 89.62 85 ALA A CA 1
ATOM 627 C C . ALA A 1 85 ? -13.278 7.301 -11.278 1.00 89.62 85 ALA A C 1
ATOM 629 O O . ALA A 1 85 ? -14.211 7.853 -10.694 1.00 89.62 85 ALA A O 1
ATOM 630 N N . ILE A 1 86 ? -13.414 6.796 -12.509 1.00 93.94 86 ILE A N 1
ATOM 631 C CA . ILE A 1 86 ? -14.672 6.839 -13.270 1.00 93.94 86 ILE A CA 1
ATOM 632 C C . ILE A 1 86 ? -15.778 6.068 -12.536 1.00 93.94 86 ILE A C 1
ATOM 634 O O . ILE A 1 86 ? -16.911 6.546 -12.451 1.00 93.94 86 ILE A O 1
ATOM 638 N N . ALA A 1 87 ? -15.475 4.892 -11.984 1.00 89.25 87 ALA A N 1
ATOM 639 C CA . ALA A 1 87 ? -16.439 4.102 -11.224 1.00 89.25 87 ALA A CA 1
ATOM 640 C C . ALA A 1 87 ? -16.919 4.842 -9.967 1.00 89.25 87 ALA A C 1
ATOM 642 O O . ALA A 1 87 ? -18.115 4.847 -9.689 1.00 89.25 87 ALA A O 1
ATOM 643 N N . LEU A 1 88 ? -16.018 5.524 -9.251 1.00 85.06 88 LEU A N 1
ATOM 644 C CA . LEU A 1 88 ? -16.356 6.340 -8.082 1.00 85.06 88 LEU A CA 1
ATOM 645 C C . LEU A 1 88 ? -17.227 7.550 -8.447 1.00 85.06 88 LEU A C 1
ATOM 647 O O . LEU A 1 88 ? -18.165 7.850 -7.717 1.00 85.06 88 LEU A O 1
ATOM 651 N N . MET A 1 89 ? -16.979 8.212 -9.582 1.00 89.00 89 MET A N 1
ATOM 652 C CA . MET A 1 89 ? -17.834 9.310 -10.065 1.00 89.00 89 MET A CA 1
ATOM 653 C C . MET A 1 89 ? -19.250 8.839 -10.419 1.00 89.00 89 MET A C 1
ATOM 655 O O . MET A 1 89 ? -20.216 9.575 -10.232 1.00 89.00 89 MET A O 1
ATOM 659 N N . ASN A 1 90 ? -19.372 7.613 -10.930 1.00 86.94 90 ASN A N 1
ATOM 660 C CA . ASN A 1 90 ? -20.653 7.005 -11.290 1.00 86.94 90 ASN A CA 1
ATOM 661 C C . ASN A 1 90 ? -21.323 6.260 -10.124 1.00 86.94 90 ASN A C 1
ATOM 663 O O . ASN A 1 90 ? -22.466 5.813 -10.262 1.00 86.94 90 ASN A O 1
ATOM 667 N N . ALA A 1 91 ? -20.640 6.111 -8.985 1.00 77.25 91 ALA A N 1
ATOM 668 C CA . ALA A 1 91 ? -21.173 5.434 -7.816 1.00 77.25 91 ALA A CA 1
ATOM 669 C C . ALA A 1 91 ? -22.323 6.261 -7.228 1.00 77.25 91 ALA A C 1
ATOM 671 O O . ALA A 1 91 ? -22.127 7.248 -6.522 1.00 77.25 91 ALA A O 1
ATOM 672 N N . LYS A 1 92 ? -23.558 5.845 -7.518 1.00 57.53 92 LYS A N 1
ATOM 673 C CA . LYS A 1 92 ? -24.739 6.353 -6.820 1.00 57.53 92 LYS A CA 1
ATOM 674 C C . LYS A 1 92 ? -24.690 5.824 -5.383 1.00 57.53 92 LYS A C 1
ATOM 676 O O . LYS A 1 92 ? -24.549 4.610 -5.225 1.00 57.53 92 LYS A O 1
ATOM 681 N N . PRO A 1 93 ? -24.821 6.668 -4.344 1.00 51.97 93 PRO A N 1
ATOM 682 C CA . PRO A 1 93 ? -24.927 6.182 -2.977 1.00 51.97 93 PRO A CA 1
ATOM 683 C C . PRO A 1 93 ? -26.206 5.349 -2.848 1.00 51.97 93 PRO A C 1
ATOM 685 O O . PRO A 1 93 ? -27.312 5.874 -2.734 1.00 51.97 93 PRO A O 1
ATOM 688 N N . GLY A 1 94 ? -26.057 4.028 -2.943 1.00 42.16 94 GLY A N 1
ATOM 689 C CA . GLY A 1 94 ? -27.114 3.084 -2.623 1.00 42.16 94 GLY A CA 1
ATOM 690 C C . GLY A 1 94 ? -27.377 3.120 -1.116 1.00 42.16 94 GLY A C 1
ATOM 691 O O . GLY A 1 94 ? -26.441 3.319 -0.339 1.00 42.16 94 GLY A O 1
ATOM 692 N N . PRO A 1 95 ? -28.628 2.942 -0.667 1.00 41.25 95 PRO A N 1
ATOM 693 C CA 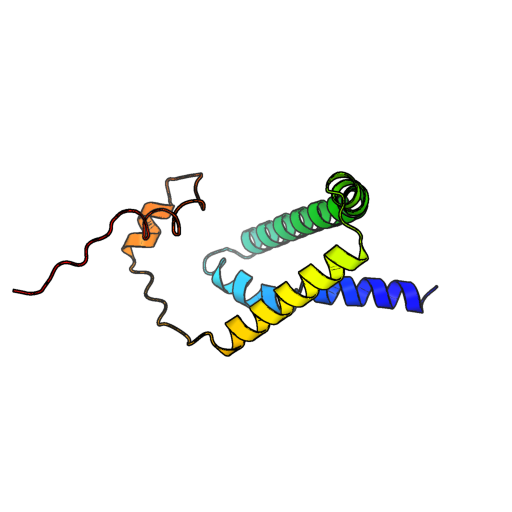. PRO A 1 95 ? -28.913 2.859 0.753 1.00 41.25 95 PRO A CA 1
ATOM 694 C C . PRO A 1 95 ? -28.216 1.620 1.321 1.00 41.25 95 PRO A C 1
ATOM 696 O O . PRO A 1 95 ? -28.559 0.492 0.968 1.00 41.25 95 PRO A O 1
ATOM 699 N N . THR A 1 96 ? -27.251 1.837 2.213 1.00 45.44 96 THR A N 1
ATOM 700 C CA . THR A 1 96 ? -26.615 0.812 3.046 1.00 45.44 96 THR A CA 1
ATOM 701 C C . THR A 1 96 ? -27.662 0.195 3.972 1.00 45.44 96 THR A C 1
ATOM 703 O O . THR A 1 96 ? -27.763 0.529 5.149 1.00 45.44 96 THR A O 1
ATOM 706 N N . LYS A 1 97 ? -28.493 -0.698 3.437 1.00 37.56 97 LYS A N 1
ATOM 707 C CA . LYS A 1 97 ? -29.314 -1.617 4.221 1.00 37.56 97 LYS A CA 1
ATOM 708 C C . LYS A 1 97 ? -28.539 -2.919 4.376 1.00 37.56 97 LYS A C 1
ATOM 710 O O . LYS A 1 97 ? -28.888 -3.926 3.779 1.00 37.56 97 LYS A O 1
ATOM 715 N N . THR A 1 98 ? -27.495 -2.899 5.202 1.00 39.28 98 THR A N 1
ATOM 716 C CA . THR A 1 98 ? -27.080 -4.133 5.875 1.00 39.28 98 THR A CA 1
ATOM 717 C C . THR A 1 98 ? -28.182 -4.447 6.876 1.00 39.28 98 THR A C 1
ATOM 719 O O . THR A 1 98 ? -28.287 -3.820 7.933 1.00 39.28 98 THR A O 1
ATOM 722 N N . THR A 1 99 ? -29.079 -5.352 6.498 1.00 45.16 99 THR A N 1
ATOM 723 C CA . THR A 1 99 ? -30.102 -5.883 7.397 1.00 45.16 99 THR A CA 1
ATOM 724 C C . THR A 1 99 ? -29.384 -6.554 8.567 1.00 45.16 99 THR A C 1
ATOM 726 O O . THR A 1 99 ? -28.386 -7.242 8.371 1.00 45.16 99 THR A O 1
ATOM 729 N N . LYS A 1 100 ? -29.868 -6.342 9.797 1.00 45.50 100 LYS A N 1
ATOM 730 C CA . LYS A 1 100 ? -29.255 -6.831 11.050 1.00 45.50 100 LYS A CA 1
ATOM 731 C C . LYS A 1 100 ? -28.879 -8.325 11.031 1.00 45.50 100 LYS A C 1
ATOM 733 O O . LYS A 1 100 ? -27.954 -8.717 11.728 1.00 45.50 100 LYS A O 1
ATOM 738 N N . GLN A 1 101 ? -29.541 -9.108 10.185 1.00 42.62 101 GLN A N 1
ATOM 739 C CA . GLN A 1 101 ? -29.336 -10.539 9.984 1.00 42.62 101 GLN A CA 1
ATOM 740 C C . GLN A 1 101 ? -27.966 -10.903 9.368 1.00 42.62 101 GLN A C 1
ATOM 742 O O . GLN A 1 101 ? -27.408 -11.938 9.706 1.00 42.62 101 GLN A O 1
ATOM 747 N N . GLU A 1 102 ? -27.357 -10.031 8.554 1.00 42.91 102 GLU A N 1
ATOM 748 C CA . GLU A 1 102 ? -26.035 -10.284 7.941 1.00 42.91 102 GLU A CA 1
ATOM 749 C C . GLU A 1 102 ? -24.864 -10.107 8.926 1.00 42.91 102 GLU A C 1
ATOM 751 O O . GLU A 1 102 ? -23.775 -10.639 8.712 1.00 42.91 102 GLU A O 1
ATOM 756 N N . ARG A 1 103 ? -25.067 -9.364 10.026 1.00 45.91 103 ARG A N 1
ATOM 757 C CA . ARG A 1 103 ? -24.025 -9.156 11.049 1.00 45.91 103 ARG A CA 1
ATOM 758 C C . ARG A 1 103 ? -23.872 -10.341 11.999 1.00 45.91 103 ARG A C 1
ATOM 760 O O . ARG A 1 103 ? -22.784 -10.516 12.539 1.00 45.91 103 ARG A O 1
ATOM 767 N N . GLU A 1 104 ? -24.918 -11.138 12.202 1.00 42.31 104 GLU A N 1
ATOM 768 C CA . GLU A 1 104 ? -24.861 -12.302 13.097 1.00 42.31 104 GLU A CA 1
ATOM 769 C C . GLU A 1 104 ? -24.190 -13.513 12.428 1.00 42.31 104 GLU A C 1
ATOM 771 O O . GLU A 1 104 ? -23.449 -14.242 13.083 1.00 42.31 104 GLU A O 1
ATOM 776 N N . GLU A 1 105 ? -24.326 -13.679 11.109 1.00 40.75 105 GLU A N 1
ATOM 777 C CA . GLU A 1 105 ? -23.689 -14.790 10.382 1.00 40.75 105 GLU A CA 1
ATOM 778 C C . GLU A 1 105 ? -22.174 -14.601 10.171 1.00 40.75 105 GLU A C 1
ATOM 780 O O . GLU A 1 105 ? -21.426 -15.577 10.067 1.00 40.75 105 GLU A O 1
ATOM 785 N N . ALA A 1 106 ? -21.688 -13.355 10.186 1.00 42.41 106 ALA A N 1
ATOM 786 C CA . ALA A 1 106 ? -20.267 -13.031 10.034 1.00 42.41 106 ALA A CA 1
ATOM 787 C C . ALA A 1 106 ? -19.416 -13.327 11.290 1.00 42.41 106 ALA A C 1
ATOM 789 O O . ALA A 1 106 ? -18.188 -13.323 11.214 1.00 42.41 106 ALA A O 1
ATOM 790 N N . GLY A 1 107 ? -20.040 -13.613 12.441 1.00 40.97 107 GLY A N 1
ATOM 791 C CA . GLY A 1 107 ? -19.341 -13.891 13.702 1.00 40.97 107 GLY A CA 1
ATOM 792 C C . GLY A 1 107 ? -18.644 -15.256 13.776 1.00 40.97 107 GLY A C 1
ATOM 793 O O . GLY A 1 107 ? -17.843 -15.472 14.683 1.00 40.97 107 GLY A O 1
ATOM 794 N N . HIS A 1 108 ? -18.910 -16.177 12.839 1.00 40.31 108 HIS A N 1
ATOM 795 C CA . HIS A 1 108 ? -18.511 -17.584 12.996 1.00 40.31 108 HIS A CA 1
ATOM 796 C C . HIS A 1 108 ? -17.817 -18.250 11.804 1.00 40.31 108 HIS A C 1
ATOM 798 O O . HIS A 1 108 ? -17.624 -19.466 11.833 1.00 40.31 108 HIS A O 1
ATOM 804 N N . LYS A 1 109 ? -17.383 -17.515 10.774 1.00 38.09 109 LYS A N 1
ATOM 805 C CA . LYS A 1 109 ? -16.610 -18.123 9.678 1.00 38.09 109 LYS A CA 1
ATOM 806 C C . LYS A 1 109 ? -15.403 -17.280 9.296 1.00 38.09 109 LYS A C 1
ATOM 808 O O . LYS A 1 109 ? -15.471 -16.348 8.504 1.00 38.09 109 LYS A O 1
ATOM 813 N N . THR A 1 110 ? -14.264 -17.665 9.861 1.00 45.22 110 THR A N 1
ATOM 814 C CA . THR A 1 110 ? -12.968 -17.520 9.209 1.00 45.22 110 THR A CA 1
ATOM 815 C C . THR A 1 110 ? -13.062 -18.112 7.802 1.00 45.22 110 THR A C 1
ATOM 817 O O . THR A 1 110 ? -13.479 -19.255 7.632 1.00 45.22 110 THR A O 1
ATOM 820 N N . ASN A 1 111 ? -12.593 -17.337 6.825 1.00 45.59 111 ASN A N 1
ATOM 821 C CA . ASN A 1 111 ? -12.379 -17.705 5.426 1.00 45.59 111 ASN A CA 1
ATOM 822 C C . ASN A 1 111 ? -13.569 -17.488 4.464 1.00 45.59 111 ASN A C 1
ATOM 824 O O . ASN A 1 111 ? -14.707 -17.839 4.750 1.00 45.59 111 ASN A O 1
ATOM 828 N N . ILE A 1 112 ? -13.216 -17.023 3.257 1.00 42.97 112 ILE A N 1
ATOM 829 C CA . ILE A 1 112 ? -14.024 -16.925 2.024 1.00 42.97 112 ILE A CA 1
ATOM 830 C C . ILE A 1 112 ? -14.652 -15.541 1.745 1.00 42.97 112 ILE A C 1
ATOM 832 O O . ILE A 1 112 ? -15.863 -15.356 1.702 1.00 42.97 112 ILE A O 1
ATOM 836 N N . ALA A 1 113 ? -13.793 -14.584 1.382 1.00 45.28 113 ALA A N 1
ATOM 837 C CA . ALA A 1 113 ? -14.141 -13.459 0.505 1.00 45.28 113 ALA A CA 1
ATOM 838 C C . ALA A 1 113 ? -13.877 -13.814 -0.979 1.00 45.28 113 ALA A C 1
ATOM 840 O O . ALA A 1 113 ? -13.251 -13.051 -1.707 1.00 45.28 113 ALA A O 1
ATOM 841 N N . VAL A 1 114 ? -14.304 -15.005 -1.423 1.00 44.16 114 VAL A N 1
ATOM 842 C CA . VAL A 1 114 ? -14.087 -15.492 -2.808 1.00 44.16 114 VAL A CA 1
ATOM 843 C C . VAL A 1 114 ? -15.399 -15.586 -3.608 1.00 44.16 114 VAL A C 1
ATOM 845 O O . VAL A 1 114 ? -15.375 -15.778 -4.818 1.00 44.16 114 VAL A O 1
ATOM 848 N N . VAL A 1 115 ? -16.571 -15.422 -2.981 1.00 43.72 115 VAL A N 1
ATOM 849 C CA . VAL A 1 115 ? -17.824 -15.952 -3.556 1.00 43.72 115 VAL A CA 1
ATOM 850 C C . VAL A 1 115 ? -18.848 -14.954 -4.130 1.00 43.72 115 VAL A C 1
ATOM 852 O O . VAL A 1 115 ? -19.614 -15.409 -4.982 1.00 43.72 115 VAL A O 1
ATOM 855 N N . PRO A 1 116 ? -18.919 -13.635 -3.841 1.00 46.56 116 PRO A N 1
ATOM 856 C CA . PRO A 1 116 ? -20.107 -12.898 -4.280 1.00 46.56 116 PRO A CA 1
ATOM 857 C C . PRO A 1 116 ? -20.191 -12.686 -5.806 1.00 46.56 116 PRO A C 1
ATOM 859 O O . PRO A 1 116 ? -21.244 -12.282 -6.282 1.00 46.56 116 PRO A O 1
ATOM 862 N N . MET A 1 117 ? -19.154 -13.018 -6.595 1.00 41.84 117 MET A N 1
ATOM 863 C CA . MET A 1 117 ? -19.231 -13.020 -8.070 1.00 41.84 117 MET A CA 1
ATOM 864 C C . MET A 1 117 ? -19.449 -14.398 -8.718 1.00 41.84 117 MET A C 1
ATOM 866 O O . MET A 1 117 ? -19.836 -14.452 -9.882 1.00 41.84 117 MET A O 1
ATOM 870 N N . ALA A 1 118 ? -19.236 -15.513 -8.010 1.00 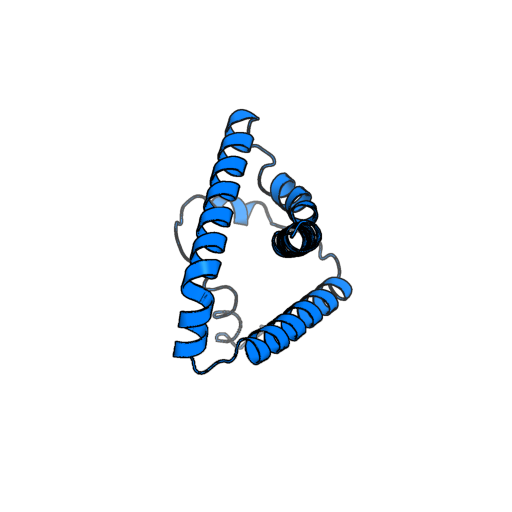48.38 118 ALA A N 1
ATOM 871 C CA . ALA A 1 118 ? -19.337 -16.846 -8.619 1.00 48.38 118 ALA A CA 1
ATOM 872 C C . ALA A 1 118 ? -20.779 -17.390 -8.638 1.00 48.38 118 ALA A C 1
ATOM 874 O O . ALA A 1 118 ? -21.179 -18.071 -9.580 1.00 48.38 118 ALA A O 1
ATOM 875 N N . ILE A 1 119 ? -21.585 -17.061 -7.623 1.00 46.75 119 ILE A N 1
ATOM 876 C CA . ILE A 1 119 ? -22.970 -17.548 -7.503 1.00 46.75 119 ILE A CA 1
ATOM 877 C C . ILE A 1 119 ? -23.973 -16.817 -8.420 1.00 46.75 119 ILE A C 1
ATOM 879 O O . ILE A 1 119 ? -24.831 -17.506 -8.981 1.00 46.75 119 ILE A O 1
ATOM 883 N N . PRO A 1 120 ? -23.895 -15.489 -8.663 1.00 52.75 120 PRO A N 1
ATOM 884 C CA . PRO A 1 120 ? -24.927 -14.813 -9.453 1.00 52.75 120 PRO A CA 1
ATOM 885 C C . PRO A 1 120 ? -24.974 -15.246 -10.925 1.00 52.75 120 PRO A C 1
ATOM 887 O O . PRO A 1 120 ? -25.998 -15.065 -11.574 1.00 52.75 120 PRO A O 1
ATOM 890 N N . LEU A 1 121 ? -23.887 -15.816 -11.461 1.00 47.75 121 LEU A N 1
ATOM 891 C CA . LEU A 1 121 ? -23.798 -16.200 -12.874 1.00 47.75 121 LEU A CA 1
ATOM 892 C C . LEU A 1 121 ? -24.172 -17.664 -13.152 1.00 47.75 121 LEU A C 1
ATOM 894 O O . LEU A 1 121 ? -24.528 -17.975 -14.285 1.00 47.75 121 LEU A O 1
ATOM 898 N N . MET A 1 122 ? -24.131 -18.563 -12.158 1.00 55.91 122 MET A N 1
ATOM 899 C CA . MET A 1 122 ? -24.432 -19.989 -12.379 1.00 55.91 122 MET A CA 1
ATOM 900 C C . MET A 1 122 ? -25.891 -20.394 -12.134 1.00 55.91 122 MET A C 1
ATOM 902 O O . MET A 1 122 ? -26.300 -21.457 -12.592 1.00 55.91 122 MET A O 1
ATOM 906 N N . THR A 1 123 ? -26.713 -19.569 -11.483 1.00 47.06 123 THR A N 1
ATOM 907 C CA . THR A 1 123 ? -28.145 -19.869 -11.286 1.00 47.06 123 THR A CA 1
ATOM 908 C C . THR A 1 123 ? -29.013 -18.928 -12.112 1.00 47.06 123 THR A C 1
ATOM 910 O O . THR A 1 123 ? -29.734 -18.067 -11.618 1.00 47.06 123 THR A O 1
ATOM 913 N N . GLY A 1 124 ? -28.940 -19.097 -13.430 1.00 50.84 124 GLY A N 1
ATOM 914 C CA . GLY A 1 124 ? -29.896 -18.490 -14.343 1.00 50.84 124 GLY A CA 1
ATOM 915 C C . GLY A 1 124 ? -31.314 -18.998 -14.077 1.00 50.84 124 GLY A C 1
ATOM 916 O O . GLY A 1 124 ? -31.670 -20.070 -14.549 1.00 50.84 124 GLY A O 1
ATOM 917 N N . ARG A 1 125 ? -32.129 -18.219 -13.354 1.00 48.59 125 ARG A N 1
ATOM 918 C CA . ARG A 1 125 ? -33.570 -18.017 -13.609 1.00 48.59 125 ARG A CA 1
ATOM 919 C C . ARG A 1 125 ? -34.161 -17.012 -12.614 1.00 48.59 125 ARG A C 1
ATOM 921 O O . ARG A 1 125 ? -34.195 -17.266 -11.416 1.00 48.59 125 ARG A O 1
ATOM 928 N N . ALA A 1 126 ? -34.695 -15.904 -13.119 1.00 54.00 126 ALA A N 1
ATOM 929 C CA . ALA A 1 126 ? -35.620 -15.059 -12.365 1.00 54.00 126 ALA A CA 1
ATOM 930 C C . ALA A 1 126 ? -37.002 -15.750 -12.287 1.00 54.00 126 ALA A C 1
ATOM 932 O O . ALA A 1 126 ? -37.448 -16.274 -13.315 1.00 54.00 126 ALA A O 1
ATOM 933 N N . PRO A 1 127 ? -37.711 -15.763 -11.141 1.00 49.66 127 PRO A N 1
ATOM 934 C CA . PRO A 1 127 ? -39.100 -16.194 -11.116 1.00 49.66 127 PRO A CA 1
ATOM 935 C C . PRO A 1 127 ? -40.019 -15.065 -11.603 1.00 49.66 127 PRO A C 1
ATOM 93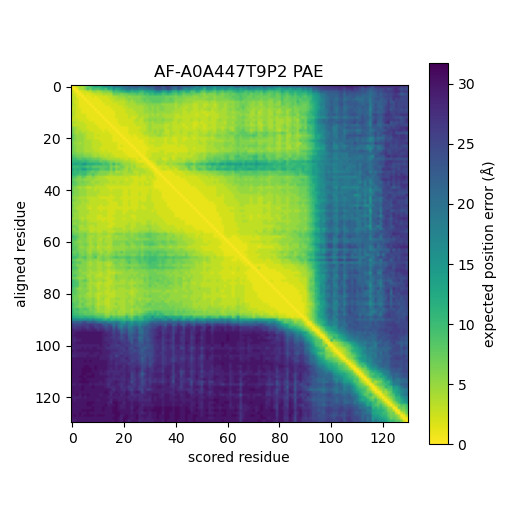7 O O . PRO A 1 127 ? -39.913 -13.916 -11.178 1.00 49.66 127 PRO A O 1
ATOM 940 N N . SER A 1 128 ? -40.922 -15.417 -12.517 1.00 48.53 128 SER A N 1
ATOM 941 C CA . SER A 1 128 ? -42.033 -14.588 -12.992 1.00 48.53 128 SER A CA 1
ATOM 942 C C . SER A 1 128 ? -43.107 -14.408 -11.909 1.00 48.53 128 SER A C 1
ATOM 944 O O . SER A 1 128 ? -43.359 -15.367 -11.178 1.00 48.53 128 SER A O 1
ATOM 946 N N . PRO A 1 129 ? -43.814 -13.264 -11.853 1.00 58.03 129 PRO A N 1
ATOM 947 C CA . PRO A 1 129 ? -44.898 -13.053 -10.902 1.00 58.03 129 PRO A CA 1
ATOM 948 C C . PRO A 1 129 ? -46.220 -13.647 -11.413 1.00 58.03 129 PRO A C 1
ATOM 950 O O . PRO A 1 129 ? -46.724 -13.233 -12.461 1.00 58.03 129 PRO A O 1
ATOM 953 N N . ARG A 1 130 ? -46.792 -14.583 -10.652 1.00 51.47 130 ARG A N 1
ATOM 954 C CA . ARG A 1 130 ? -48.239 -14.766 -10.471 1.00 51.47 130 ARG A CA 1
ATOM 955 C C . ARG A 1 130 ? -48.501 -15.187 -9.036 1.00 51.47 130 ARG A C 1
ATOM 957 O O . ARG A 1 130 ? -47.749 -16.065 -8.563 1.00 51.47 130 ARG A O 1
#

Solvent-accessible surface area (backbone atoms only — not comparable to full-atom values): 8108 Å² total; per-residue (Å²): 111,72,70,55,55,51,51,54,51,52,52,49,48,65,72,66,31,64,75,71,43,48,63,54,50,51,70,74,46,78,84,54,50,75,67,55,48,51,50,52,52,50,52,52,51,51,52,51,50,52,52,52,54,49,43,71,72,44,40,65,60,53,32,52,73,72,73,42,51,72,67,57,51,51,54,53,50,50,51,52,52,50,52,49,52,54,49,59,75,67,55,72,90,67,83,87,72,78,54,76,70,65,65,64,65,64,75,78,56,89,82,79,97,74,49,91,74,60,58,76,73,74,63,87,72,84,86,79,94,127

Sequence (130 aa):
MEIEIAKIFIALLVLVNPLGAIPIFISLTPNAGQEERRKIAKTTAIAVAIVLSLFAVVGETLLRFLGISIGSFQVGGGILVMLIAIALMNAKPGPTKTTKQEREEAGHKTNIAVVPMAIPLMTGRAPSPR

Foldseek 3Di:
DVVVVVVVVVVVCVVVVVVVVVVVLCVVCVPDDPVRSVVVVVVVVVVVVVVVVCCVVCVCVVCVVVVHDPVNVVVVVVVVVVVVVVCVVVDDPDPPPPDPVVVVVVPPDDDDPPPPPPPVPPDDDDDDDD

Radius of gyration: 20.51 Å; Cα contacts (8 Å, |Δi|>4): 12; chains: 1; bounding box: 67×37×42 Å

InterPro domains:
  IPR002771 Multiple antibiotic resistance (MarC)-related [PF01914] (5-124)
  IPR002771 Multiple antibiotic resistance (MarC)-related [PTHR33508] (4-124)
  IPR002771 Multiple antibiotic resistance (MarC)-related [TIGR00427] (6-124)

Mean predicted aligned error: 13.96 Å